Protein AF-A0A835EX97-F1 (afdb_monomer_lite)

Sequence (82 aa):
MFLLYIFRPDRYVALFGEFSYNPTKWRPSVPFENQLKAFQELIDEGKVRYIGVSNETSFGIMEFVHAAKAHGLPKIVSIQNS

Secondary structure (DSSP, 8-state):
--EEEE-S-SS----TT--S--GGG------HHHHHHHHHHHHHTTS-SEEEEES--HHHHHHHHHHHHHHTPPPP-EEE--

Organism: NCBI:txid1010633

Structure (mmCIF, N/CA/C/O backbone):
data_AF-A0A835EX97-F1
#
_entry.id   AF-A0A835EX97-F1
#
loop_
_atom_site.group_PDB
_atom_site.id
_atom_site.type_symbol
_atom_site.label_atom_id
_atom_site.label_alt_id
_atom_site.label_comp_id
_atom_site.label_asym_id
_atom_site.label_entity_id
_atom_site.label_seq_id
_atom_site.pdbx_PDB_ins_code
_atom_site.Cartn_x
_atom_site.Cartn_y
_atom_site.Cartn_z
_atom_site.occupancy
_atom_site.B_iso_or_equiv
_atom_site.auth_seq_id
_atom_site.auth_comp_id
_atom_site.auth_asym_id
_atom_site.auth_atom_id
_atom_site.pdbx_PDB_model_num
ATOM 1 N N . MET A 1 1 ? 4.579 2.519 21.361 1.00 57.47 1 MET A N 1
ATOM 2 C CA . MET A 1 1 ? 4.036 3.013 20.076 1.00 57.47 1 MET A CA 1
ATOM 3 C C . MET A 1 1 ? 4.255 1.911 19.048 1.00 57.47 1 MET A C 1
ATOM 5 O O . MET A 1 1 ? 5.402 1.663 18.720 1.00 57.47 1 MET A O 1
ATOM 9 N N . PHE A 1 2 ? 3.209 1.181 18.641 1.00 86.50 2 PHE A N 1
ATOM 10 C CA . PHE A 1 2 ? 3.335 0.023 17.740 1.00 86.50 2 PHE A CA 1
ATOM 11 C C . PHE A 1 2 ? 3.039 0.449 16.293 1.00 86.50 2 PHE A C 1
ATOM 13 O O . PHE A 1 2 ? 1.877 0.500 15.889 1.00 86.50 2 PHE A O 1
ATOM 20 N N . LEU A 1 3 ? 4.089 0.829 15.559 1.00 93.25 3 LEU A N 1
ATOM 21 C CA . LEU A 1 3 ? 4.058 1.151 14.128 1.00 93.25 3 LEU A CA 1
ATOM 22 C C . LEU A 1 3 ? 4.762 0.027 13.360 1.00 93.25 3 LEU A C 1
ATOM 24 O O . LEU A 1 3 ? 5.918 -0.269 13.656 1.00 93.25 3 LEU A O 1
ATOM 28 N N . LEU A 1 4 ? 4.073 -0.582 12.396 1.00 96.38 4 LEU A N 1
ATOM 29 C CA . LEU A 1 4 ? 4.614 -1.653 11.557 1.00 96.38 4 LEU A CA 1
ATOM 30 C C . LEU A 1 4 ? 4.807 -1.171 10.118 1.00 96.38 4 LEU A C 1
ATOM 32 O O . LEU A 1 4 ? 3.942 -0.494 9.567 1.00 96.38 4 LEU A O 1
ATOM 36 N N . TYR A 1 5 ? 5.931 -1.544 9.509 1.00 96.00 5 TYR A N 1
ATOM 37 C CA . TYR A 1 5 ? 6.269 -1.178 8.137 1.00 96.00 5 TYR A CA 1
ATOM 38 C C . TYR A 1 5 ? 6.228 -2.384 7.201 1.00 96.00 5 TYR A C 1
ATOM 40 O O . TYR A 1 5 ? 6.787 -3.434 7.522 1.00 96.00 5 TYR A O 1
ATOM 48 N N . ILE A 1 6 ? 5.684 -2.200 5.993 1.00 94.81 6 ILE A N 1
ATOM 49 C CA . ILE A 1 6 ? 6.115 -3.019 4.851 1.00 94.81 6 ILE A CA 1
ATOM 50 C C . ILE A 1 6 ? 7.537 -2.589 4.504 1.00 94.81 6 ILE A C 1
ATOM 52 O O . ILE A 1 6 ? 7.755 -1.442 4.126 1.00 94.81 6 ILE A O 1
ATOM 56 N N . PHE A 1 7 ? 8.504 -3.497 4.633 1.00 93.50 7 PHE A N 1
ATOM 57 C CA . PHE A 1 7 ? 9.916 -3.168 4.428 1.00 93.50 7 PHE A CA 1
ATOM 58 C C . PHE A 1 7 ? 10.251 -2.791 2.973 1.00 93.50 7 PHE A C 1
ATOM 60 O O . PHE A 1 7 ? 11.079 -1.911 2.750 1.00 93.50 7 PHE A O 1
ATOM 67 N N . ARG A 1 8 ? 9.635 -3.454 1.983 1.00 92.62 8 ARG A N 1
ATOM 68 C CA . ARG A 1 8 ? 9.804 -3.167 0.547 1.00 92.62 8 ARG A CA 1
ATOM 69 C C . ARG A 1 8 ? 8.543 -3.510 -0.247 1.00 92.62 8 ARG A C 1
ATOM 71 O O . ARG A 1 8 ? 7.823 -4.417 0.168 1.00 92.62 8 ARG A O 1
ATOM 78 N N . PRO A 1 9 ? 8.312 -2.872 -1.406 1.00 95.50 9 PRO A N 1
ATOM 79 C CA . PRO A 1 9 ? 7.198 -3.221 -2.275 1.00 95.50 9 PRO A CA 1
ATOM 80 C C . PRO A 1 9 ? 7.324 -4.662 -2.774 1.00 95.50 9 PRO A C 1
ATOM 82 O O . PRO A 1 9 ? 8.405 -5.101 -3.168 1.00 95.50 9 PRO A O 1
ATOM 85 N N . ASP A 1 10 ? 6.206 -5.384 -2.789 1.00 96.31 10 ASP A N 1
ATOM 86 C CA . ASP A 1 10 ? 6.127 -6.720 -3.392 1.00 96.31 10 ASP A CA 1
ATOM 87 C C . ASP A 1 10 ? 6.314 -6.657 -4.922 1.00 96.31 10 ASP A C 1
ATOM 89 O O . ASP A 1 10 ? 7.071 -7.427 -5.533 1.00 96.31 10 ASP A O 1
ATOM 93 N N . ARG A 1 11 ? 5.682 -5.650 -5.540 1.00 95.69 11 ARG A N 1
ATOM 94 C CA . ARG A 1 11 ? 5.837 -5.329 -6.961 1.00 95.69 11 ARG A CA 1
ATOM 95 C C . ARG A 1 11 ? 7.276 -4.954 -7.296 1.00 95.69 11 ARG A C 1
ATOM 97 O O . ARG A 1 11 ? 8.011 -4.406 -6.476 1.00 95.69 11 ARG A O 1
ATOM 104 N N . TYR A 1 12 ? 7.661 -5.182 -8.548 1.00 96.00 12 TYR A N 1
ATOM 105 C CA . TYR A 1 12 ? 8.923 -4.642 -9.037 1.00 96.00 12 TYR A CA 1
ATOM 106 C C . TYR A 1 12 ? 8.908 -3.106 -8.962 1.00 96.00 12 TYR A C 1
ATOM 108 O O . TYR A 1 12 ? 7.963 -2.446 -9.399 1.00 96.00 12 TYR A O 1
ATOM 116 N N . VAL A 1 13 ? 9.985 -2.565 -8.405 1.00 94.31 13 VAL A N 1
ATOM 117 C CA . VAL A 1 13 ? 10.359 -1.154 -8.383 1.00 94.31 13 VAL A CA 1
ATOM 118 C C . VAL A 1 13 ? 11.866 -1.074 -8.564 1.00 94.31 13 VAL A C 1
ATOM 120 O O . VAL A 1 13 ? 12.597 -1.971 -8.140 1.00 94.31 13 VAL A O 1
ATOM 123 N N . ALA A 1 14 ? 12.324 0.012 -9.174 1.00 92.00 14 ALA A N 1
ATOM 124 C CA . ALA A 1 14 ? 13.732 0.361 -9.157 1.00 92.00 14 ALA A CA 1
ATOM 125 C C . ALA A 1 14 ? 14.112 0.756 -7.720 1.00 92.00 14 ALA A C 1
ATOM 127 O O . ALA A 1 14 ? 13.570 1.720 -7.182 1.00 92.00 14 ALA A O 1
ATOM 128 N N . LEU A 1 15 ? 14.979 -0.031 -7.084 1.00 86.56 15 LEU A N 1
ATOM 129 C CA . LEU A 1 15 ? 15.500 0.213 -5.738 1.00 86.56 15 LEU A CA 1
ATOM 130 C C . LEU A 1 15 ? 17.009 -0.024 -5.713 1.00 86.56 15 LEU A C 1
ATOM 132 O O . LEU A 1 15 ? 17.533 -0.773 -6.532 1.00 86.56 15 LEU A O 1
ATOM 136 N N . PHE A 1 16 ? 17.683 0.577 -4.729 1.00 85.00 16 PHE A N 1
ATOM 137 C CA . PHE A 1 16 ? 19.091 0.318 -4.398 1.00 85.00 16 PHE A CA 1
ATOM 138 C C . PHE A 1 16 ? 20.062 0.499 -5.578 1.00 85.00 16 PHE A C 1
ATOM 140 O O . PHE A 1 16 ? 20.797 -0.415 -5.942 1.00 85.00 16 PHE A O 1
ATOM 147 N N . GLY A 1 17 ? 20.075 1.698 -6.166 1.00 84.62 17 GLY A N 1
ATOM 148 C CA . GLY A 1 17 ? 20.992 2.061 -7.256 1.00 84.62 17 GLY A CA 1
ATOM 149 C C . GLY A 1 17 ? 20.375 1.988 -8.654 1.00 84.62 17 GLY A C 1
ATOM 150 O O . GLY A 1 17 ? 20.976 2.476 -9.607 1.00 84.62 17 GLY A O 1
ATOM 151 N N . GLU A 1 18 ? 19.157 1.454 -8.785 1.00 86.06 18 GLU A N 1
ATOM 152 C CA . GLU A 1 18 ? 18.330 1.637 -9.980 1.00 86.06 18 GLU A CA 1
ATOM 153 C C . GLU A 1 18 ? 17.453 2.892 -9.823 1.00 86.06 18 GLU A C 1
ATOM 155 O O . GLU A 1 18 ? 16.770 3.050 -8.813 1.00 86.06 18 GLU A O 1
ATOM 160 N N . PHE A 1 19 ? 17.437 3.768 -10.834 1.00 85.62 19 PHE A N 1
ATOM 161 C CA . PHE A 1 19 ? 16.661 5.023 -10.814 1.00 85.62 19 PHE A CA 1
ATOM 162 C C . PHE A 1 19 ? 15.442 5.013 -11.739 1.00 85.62 19 PHE A C 1
ATOM 164 O O . PHE A 1 19 ? 14.580 5.882 -11.649 1.00 85.62 19 PHE A O 1
ATOM 171 N N . SER A 1 20 ? 15.376 4.064 -12.672 1.00 91.56 20 SER A N 1
ATOM 172 C CA . SER A 1 20 ? 14.345 4.019 -13.709 1.00 91.56 20 SER A CA 1
ATOM 173 C C . SER A 1 20 ? 13.620 2.688 -13.684 1.00 91.56 20 SER A C 1
ATOM 175 O O . SER A 1 20 ? 14.239 1.627 -13.636 1.00 91.56 20 SER A O 1
ATOM 177 N N . TYR A 1 21 ? 12.293 2.756 -13.734 1.00 92.56 21 TYR A N 1
ATOM 178 C CA . TYR A 1 21 ? 11.455 1.575 -13.832 1.00 92.56 21 TYR A CA 1
ATOM 179 C C . TYR A 1 21 ? 11.688 0.873 -15.173 1.00 92.56 21 TYR A C 1
ATOM 181 O O . TYR A 1 21 ? 11.511 1.485 -16.224 1.00 92.56 21 TYR A O 1
ATOM 189 N N . ASN A 1 22 ? 12.056 -0.408 -15.142 1.00 94.94 22 ASN A N 1
ATOM 190 C CA . ASN A 1 22 ? 12.131 -1.246 -16.334 1.00 94.94 22 ASN A CA 1
ATOM 191 C C . ASN A 1 22 ? 10.852 -2.103 -16.498 1.00 94.94 22 ASN A C 1
ATOM 193 O O . ASN A 1 22 ? 10.683 -3.075 -15.756 1.00 94.94 22 ASN A O 1
ATOM 197 N N . PRO A 1 23 ? 9.985 -1.826 -17.495 1.00 95.38 23 PRO A N 1
ATOM 198 C CA . PRO A 1 23 ? 8.768 -2.605 -17.732 1.00 95.38 23 PRO A CA 1
ATOM 199 C C . PRO A 1 23 ? 9.018 -4.088 -18.015 1.00 95.38 23 PRO A C 1
ATOM 201 O O . PRO A 1 23 ? 8.164 -4.914 -17.711 1.00 95.38 23 PRO A O 1
ATOM 204 N N . THR A 1 24 ? 10.192 -4.461 -18.536 1.00 96.88 24 THR A N 1
ATOM 205 C CA . THR A 1 24 ? 10.520 -5.871 -18.805 1.00 96.88 24 THR A CA 1
ATOM 206 C C . THR A 1 24 ? 10.727 -6.683 -17.527 1.00 96.88 24 THR A C 1
ATOM 208 O O . THR A 1 24 ? 10.724 -7.908 -17.579 1.00 96.88 24 THR A O 1
ATOM 211 N N . LYS A 1 25 ? 10.934 -6.019 -16.382 1.00 95.88 25 LYS A N 1
ATOM 212 C CA . LYS A 1 25 ? 11.044 -6.644 -15.056 1.00 95.88 25 LYS A CA 1
ATOM 213 C C . LYS A 1 25 ? 9.698 -6.686 -14.319 1.00 95.88 25 LYS A C 1
ATOM 215 O O . LYS A 1 25 ? 9.656 -7.088 -13.153 1.00 95.88 25 LYS A O 1
ATOM 220 N N . TRP A 1 26 ? 8.608 -6.255 -14.964 1.00 95.81 26 TRP A N 1
ATOM 221 C CA . TRP A 1 26 ? 7.272 -6.362 -14.391 1.00 95.81 26 TRP A CA 1
ATOM 222 C C . TRP A 1 26 ? 6.944 -7.821 -14.070 1.00 95.81 26 TRP A C 1
ATOM 224 O O . TRP A 1 26 ? 7.275 -8.742 -14.816 1.00 95.81 26 TRP A O 1
ATOM 234 N N . ARG A 1 27 ? 6.274 -8.014 -12.938 1.00 96.19 27 ARG A N 1
ATOM 235 C CA . ARG A 1 27 ? 5.778 -9.308 -12.485 1.00 96.19 27 ARG A CA 1
ATOM 236 C C . ARG A 1 27 ? 4.455 -9.114 -11.745 1.00 96.19 27 ARG A C 1
ATOM 238 O O . ARG A 1 27 ? 4.257 -8.032 -11.181 1.00 96.19 27 ARG A O 1
ATOM 245 N N . PRO A 1 28 ? 3.590 -10.143 -11.698 1.00 96.31 28 PRO A N 1
ATOM 246 C CA . PRO A 1 28 ? 2.434 -10.140 -10.815 1.00 96.31 28 PRO A CA 1
ATOM 247 C C . PRO A 1 28 ? 2.852 -9.843 -9.373 1.00 96.31 28 PRO A C 1
ATOM 249 O O . PRO A 1 28 ? 3.902 -10.299 -8.917 1.00 96.31 28 PRO A O 1
ATOM 252 N N . SER A 1 29 ? 2.024 -9.075 -8.675 1.00 96.88 29 SER A N 1
ATOM 253 C CA . SER A 1 29 ? 2.240 -8.684 -7.285 1.00 96.88 29 SER A CA 1
ATOM 254 C C . SER A 1 29 ? 0.934 -8.725 -6.509 1.00 96.88 29 SER A C 1
ATOM 256 O O . SER A 1 29 ? -0.147 -8.617 -7.093 1.00 96.88 29 SER A O 1
ATOM 258 N N . VAL A 1 30 ? 1.027 -8.825 -5.188 1.00 9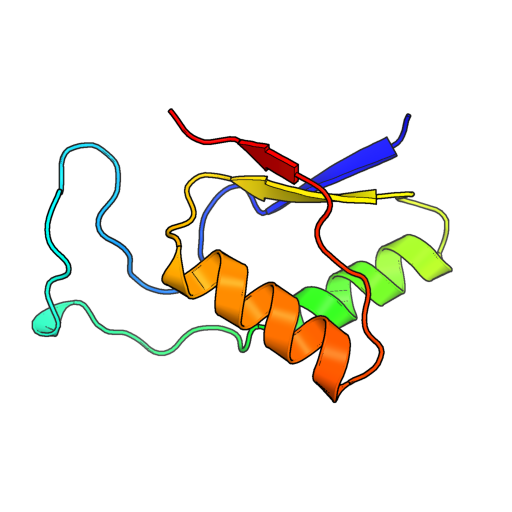7.62 30 VAL A N 1
ATOM 259 C CA . VAL A 1 30 ? -0.126 -8.768 -4.290 1.00 97.62 30 VAL A CA 1
ATOM 260 C C . VAL A 1 30 ? -0.811 -7.397 -4.424 1.00 97.62 30 VAL A C 1
ATOM 262 O O . VAL A 1 30 ? -0.140 -6.372 -4.263 1.00 97.62 30 VAL A O 1
ATOM 265 N N . PRO A 1 31 ? -2.131 -7.336 -4.688 1.00 97.69 31 PRO A N 1
ATOM 266 C CA . PRO A 1 31 ? -2.860 -6.070 -4.765 1.00 97.69 31 PRO A CA 1
ATOM 267 C C . PRO A 1 31 ? -2.732 -5.238 -3.484 1.00 97.69 31 PRO A C 1
ATOM 269 O O . PRO A 1 31 ? -2.737 -5.790 -2.383 1.00 97.69 31 PRO A O 1
ATOM 272 N N . PHE A 1 32 ? -2.679 -3.909 -3.610 1.00 97.94 32 PHE A N 1
ATOM 273 C CA . PHE A 1 32 ? -2.569 -2.994 -2.464 1.00 97.94 32 PHE A CA 1
ATOM 274 C C . PHE A 1 32 ? -3.706 -3.176 -1.449 1.00 97.94 32 PHE A C 1
ATOM 276 O O . PHE A 1 32 ? -3.460 -3.175 -0.246 1.00 97.94 32 PHE A O 1
ATOM 283 N N . GLU A 1 33 ? -4.934 -3.409 -1.925 1.00 98.06 33 GLU A N 1
ATOM 284 C CA . GLU A 1 33 ? -6.090 -3.721 -1.076 1.00 98.06 33 GLU A CA 1
ATOM 285 C C . GLU A 1 33 ? -5.835 -4.959 -0.206 1.00 98.06 33 GLU A C 1
ATOM 287 O O . GLU A 1 33 ? -6.086 -4.935 0.995 1.00 98.06 33 GLU A O 1
ATOM 292 N N . ASN A 1 34 ? -5.279 -6.027 -0.785 1.00 98.25 34 ASN A N 1
ATOM 293 C CA . ASN A 1 34 ? -4.994 -7.259 -0.051 1.00 98.25 34 ASN A CA 1
ATOM 294 C C . ASN A 1 34 ? -3.898 -7.045 0.999 1.00 98.25 34 ASN A C 1
ATOM 296 O O . ASN A 1 34 ? -4.001 -7.567 2.106 1.00 98.25 34 ASN A O 1
ATOM 300 N N . GLN A 1 35 ? -2.882 -6.238 0.682 1.00 98.00 35 GLN A N 1
ATOM 301 C CA . GLN A 1 35 ? -1.852 -5.862 1.653 1.00 98.00 35 GLN A CA 1
ATOM 302 C C . GLN A 1 35 ? -2.452 -5.059 2.822 1.00 98.00 35 GLN A C 1
ATOM 304 O O . GLN A 1 35 ? -2.121 -5.306 3.979 1.00 98.00 35 GLN A O 1
ATOM 309 N N . LEU A 1 36 ? -3.377 -4.133 2.543 1.00 98.12 36 LEU A N 1
ATOM 310 C CA . LEU A 1 36 ? -4.068 -3.361 3.578 1.00 98.12 36 LEU A CA 1
ATOM 311 C C . LEU A 1 36 ? -5.057 -4.196 4.404 1.00 98.12 36 LEU A C 1
ATOM 313 O O . LEU A 1 36 ? -5.182 -3.949 5.600 1.00 98.12 36 LEU A O 1
ATOM 317 N N . LYS A 1 37 ? -5.724 -5.194 3.812 1.00 98.38 37 LYS A N 1
ATOM 318 C CA . LYS A 1 37 ? -6.579 -6.144 4.548 1.00 98.38 37 LYS A CA 1
ATOM 319 C C . LYS A 1 37 ? -5.780 -6.942 5.574 1.00 98.38 37 LYS A C 1
ATOM 321 O O . LYS A 1 37 ? -6.186 -7.007 6.727 1.00 98.38 37 LYS A O 1
ATOM 326 N N . ALA A 1 38 ? -4.604 -7.440 5.193 1.00 97.62 38 ALA A N 1
ATOM 327 C CA . ALA A 1 38 ? -3.714 -8.122 6.131 1.00 97.62 38 ALA A CA 1
ATOM 328 C C . ALA A 1 38 ? -3.296 -7.205 7.298 1.00 97.62 38 ALA A C 1
ATOM 330 O O . ALA A 1 38 ? -3.188 -7.641 8.440 1.00 97.62 38 ALA A O 1
ATOM 331 N N . PHE A 1 39 ? -3.099 -5.909 7.041 1.00 97.69 39 PHE A N 1
ATOM 332 C CA . PHE A 1 39 ? -2.856 -4.949 8.116 1.00 97.69 39 PHE A CA 1
ATOM 333 C C . PHE A 1 39 ? -4.076 -4.661 8.984 1.00 97.69 39 PHE A C 1
ATOM 335 O O . PHE A 1 39 ? -3.909 -4.479 10.188 1.00 97.69 39 PHE A O 1
ATOM 342 N N . GLN A 1 40 ? -5.272 -4.605 8.399 1.00 98.25 40 GLN A N 1
ATOM 343 C CA . GLN A 1 40 ? -6.515 -4.439 9.149 1.00 98.25 40 GLN A CA 1
ATOM 344 C C . GLN A 1 40 ? -6.677 -5.572 10.163 1.00 98.25 40 GLN A C 1
ATOM 346 O O . GLN A 1 40 ? -6.913 -5.287 11.329 1.00 98.25 40 GLN A O 1
ATOM 351 N N . GLU A 1 41 ? -6.423 -6.821 9.764 1.00 98.31 41 GLU A N 1
ATOM 352 C CA . GLU A 1 41 ? -6.454 -7.975 10.674 1.00 98.31 41 GLU A CA 1
ATOM 353 C C . GLU A 1 41 ? -5.503 -7.785 11.869 1.00 98.31 41 GLU A C 1
ATOM 355 O O . GLU A 1 41 ? -5.900 -7.948 13.019 1.00 98.31 41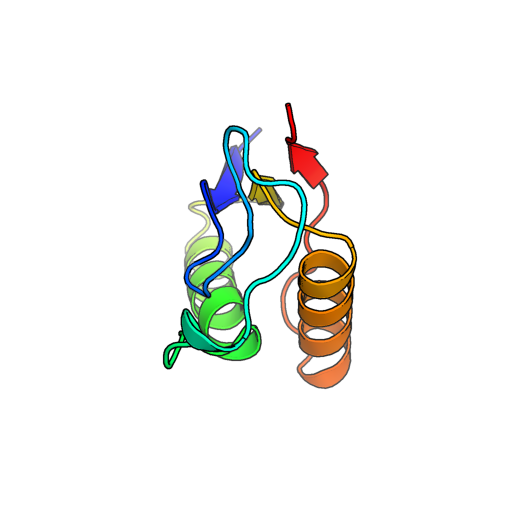 GLU A O 1
ATOM 360 N N . LEU A 1 42 ? -4.262 -7.343 11.628 1.00 97.44 42 LEU A N 1
ATOM 361 C CA . LEU A 1 42 ? -3.297 -7.080 12.705 1.00 97.44 42 LEU A CA 1
ATOM 362 C C . LEU A 1 42 ? -3.710 -5.919 13.626 1.00 97.44 42 LEU A C 1
ATOM 364 O O . LEU A 1 42 ? -3.353 -5.915 14.808 1.00 97.44 42 LEU A O 1
ATOM 368 N N . ILE A 1 43 ? -4.408 -4.915 13.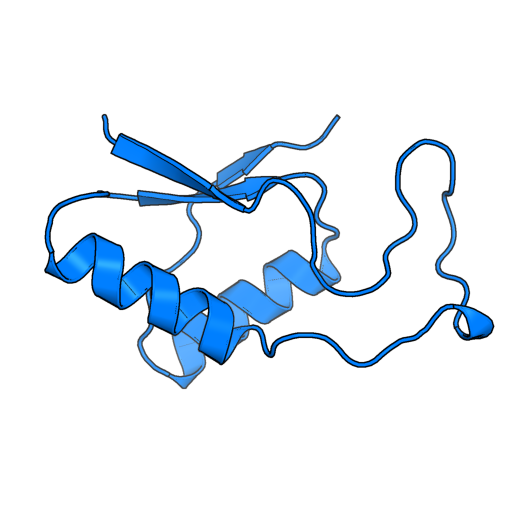089 1.00 97.38 43 ILE A N 1
ATOM 369 C CA . ILE A 1 43 ? -4.957 -3.795 13.866 1.00 97.38 43 ILE A CA 1
ATOM 370 C C . ILE A 1 43 ? -6.135 -4.275 14.717 1.00 97.38 43 ILE A C 1
ATOM 372 O O . ILE A 1 43 ? -6.189 -3.951 15.903 1.00 97.38 43 ILE A O 1
ATOM 376 N N . ASP A 1 44 ? -7.033 -5.074 14.142 1.00 97.69 44 ASP A N 1
ATOM 377 C CA . ASP A 1 44 ? -8.220 -5.613 14.812 1.00 97.69 44 ASP A CA 1
ATOM 378 C C . ASP A 1 44 ? -7.839 -6.569 15.949 1.00 97.69 44 ASP A C 1
ATOM 380 O O . ASP A 1 44 ? -8.439 -6.547 17.022 1.00 97.69 44 ASP A O 1
ATOM 384 N N . GLU A 1 45 ? -6.770 -7.345 15.761 1.00 97.88 45 GLU A N 1
ATOM 385 C CA . GLU A 1 45 ? -6.158 -8.178 16.801 1.00 97.88 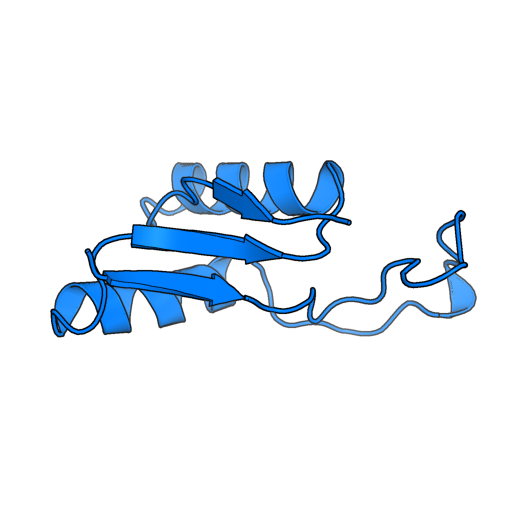45 GLU A CA 1
ATOM 386 C C . GLU A 1 45 ? -5.401 -7.367 17.873 1.00 97.88 45 GLU A C 1
ATOM 388 O O . GLU A 1 45 ? -4.892 -7.934 18.842 1.00 97.88 45 GLU A O 1
ATOM 393 N N . GLY A 1 46 ? -5.270 -6.047 17.707 1.00 96.81 46 GLY A N 1
ATOM 394 C CA . GLY A 1 46 ? -4.569 -5.163 18.639 1.00 96.81 46 GLY A CA 1
ATOM 395 C C . GLY A 1 46 ? -3.043 -5.308 18.633 1.00 96.81 46 GLY A C 1
ATOM 396 O O . GLY A 1 46 ? -2.376 -4.785 19.529 1.00 96.81 46 GLY A O 1
ATOM 397 N N . LYS A 1 47 ? -2.464 -5.996 17.637 1.00 97.12 47 LYS A N 1
ATOM 398 C CA . LYS A 1 47 ? -1.010 -6.223 17.530 1.00 97.12 47 LYS A CA 1
ATOM 399 C C . LYS A 1 47 ? -0.260 -4.967 17.096 1.00 97.12 47 LYS A C 1
ATOM 401 O O . LYS A 1 47 ? 0.884 -4.754 17.500 1.00 97.12 47 LYS A O 1
ATOM 406 N N . VAL A 1 48 ? -0.888 -4.136 16.266 1.00 96.75 48 VAL A N 1
ATOM 407 C CA . VAL A 1 48 ? -0.312 -2.885 15.757 1.00 96.75 48 VAL A CA 1
ATOM 408 C C . VAL A 1 48 ? -1.334 -1.759 15.836 1.00 96.75 48 VAL A C 1
ATOM 410 O O . VAL A 1 48 ? -2.536 -1.990 15.772 1.00 96.75 48 VAL A O 1
ATOM 413 N N . ARG A 1 49 ? -0.859 -0.519 15.986 1.00 95.81 49 ARG A N 1
ATOM 414 C CA . ARG A 1 49 ? -1.729 0.668 16.050 1.00 95.81 49 ARG A CA 1
ATOM 415 C C . ARG A 1 49 ? -1.688 1.494 14.772 1.00 95.81 49 ARG A C 1
ATOM 417 O O . ARG A 1 49 ? -2.674 2.127 14.416 1.00 95.81 49 ARG A O 1
ATOM 424 N N . TYR A 1 50 ? -0.533 1.517 14.120 1.00 97.31 50 TYR A N 1
ATOM 425 C CA . TYR A 1 50 ? -0.294 2.291 12.912 1.00 97.31 50 TYR A CA 1
ATOM 426 C C . TYR A 1 50 ? 0.497 1.461 11.910 1.00 97.31 50 TYR A C 1
ATOM 428 O O . TYR A 1 50 ? 1.258 0.568 12.295 1.00 97.31 50 TYR A O 1
ATOM 436 N N . ILE A 1 51 ? 0.352 1.807 10.634 1.00 97.94 51 ILE A N 1
ATOM 437 C CA . ILE A 1 51 ? 1.062 1.159 9.534 1.00 97.94 51 ILE A CA 1
ATOM 438 C C . ILE A 1 51 ? 1.806 2.183 8.679 1.00 97.94 51 ILE A C 1
ATOM 440 O O . ILE A 1 51 ? 1.366 3.324 8.511 1.00 97.94 51 ILE A O 1
ATOM 444 N N . GLY A 1 52 ? 2.937 1.762 8.134 1.00 97.56 52 GLY A N 1
ATOM 445 C CA . GLY A 1 52 ? 3.764 2.541 7.227 1.00 97.56 52 GLY A CA 1
ATOM 446 C C . GLY A 1 52 ? 4.357 1.671 6.126 1.00 97.56 52 GLY A C 1
ATOM 447 O O . GLY A 1 52 ? 4.213 0.446 6.110 1.00 97.56 52 GLY A O 1
ATOM 448 N N . VAL A 1 53 ? 5.047 2.314 5.195 1.00 97.56 53 VAL A N 1
ATOM 449 C CA . VAL A 1 53 ? 5.763 1.643 4.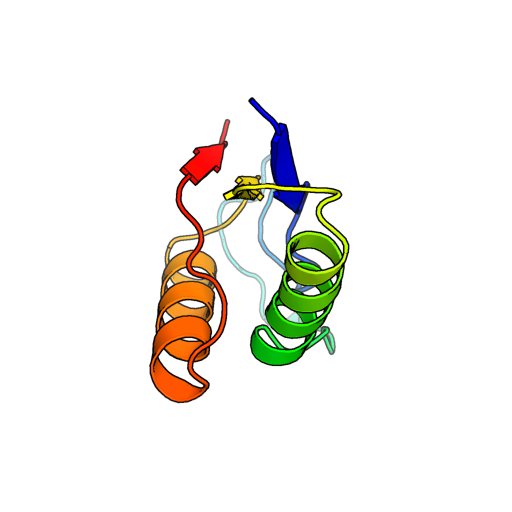102 1.00 97.56 53 VAL A CA 1
ATOM 450 C C . VAL A 1 53 ? 7.212 2.099 4.064 1.00 97.56 53 VAL A C 1
ATOM 452 O O . VAL A 1 53 ? 7.554 3.175 4.552 1.00 97.56 53 VAL A O 1
ATOM 455 N N . SER A 1 54 ? 8.084 1.278 3.506 1.00 96.75 54 SER A N 1
ATOM 456 C CA . SER A 1 54 ? 9.492 1.596 3.333 1.00 96.75 54 SER A CA 1
ATOM 457 C C . SER A 1 54 ? 9.931 1.235 1.925 1.00 96.75 54 SER A C 1
ATOM 459 O O . SER A 1 54 ? 9.402 0.298 1.320 1.00 96.75 54 SER A O 1
ATOM 461 N N . ASN A 1 55 ? 10.879 2.010 1.397 1.00 94.88 55 ASN A N 1
ATOM 462 C CA . ASN A 1 55 ? 11.390 1.861 0.037 1.00 94.88 55 ASN A CA 1
ATOM 463 C C . ASN A 1 55 ? 10.269 1.896 -1.016 1.00 94.88 55 ASN A C 1
ATOM 465 O O . ASN A 1 55 ? 10.301 1.142 -1.988 1.00 94.88 55 ASN A O 1
ATOM 4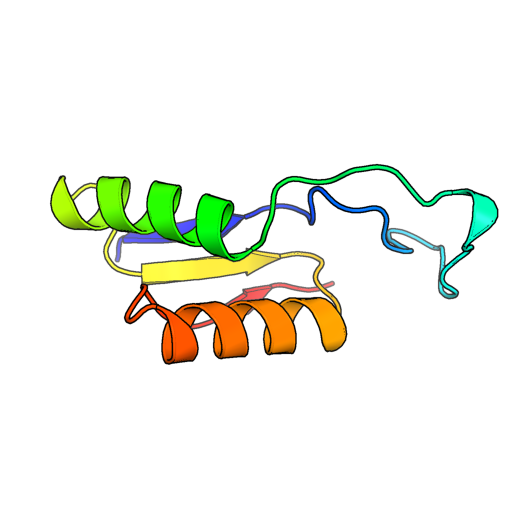69 N N . GLU A 1 56 ? 9.253 2.738 -0.810 1.00 95.44 56 GLU A N 1
ATOM 470 C CA . GLU A 1 56 ? 8.197 2.943 -1.801 1.00 95.44 56 GLU A CA 1
ATOM 471 C C . GLU A 1 56 ? 8.454 4.200 -2.645 1.00 95.44 56 GLU A C 1
ATOM 473 O O . GLU A 1 56 ? 9.208 5.107 -2.301 1.00 95.44 56 GLU A O 1
ATOM 478 N N . THR A 1 57 ? 7.771 4.247 -3.772 1.00 94.94 57 THR A N 1
ATOM 479 C CA . THR A 1 57 ? 7.685 5.331 -4.742 1.00 94.94 57 THR A CA 1
ATOM 480 C C . THR A 1 57 ? 6.384 6.109 -4.547 1.00 94.94 57 THR A C 1
ATOM 482 O O . THR A 1 57 ? 5.418 5.594 -3.978 1.00 94.94 57 THR A O 1
ATOM 485 N N . SER A 1 58 ? 6.303 7.316 -5.111 1.00 95.19 58 SER A N 1
ATOM 486 C CA . SER A 1 58 ? 5.077 8.127 -5.095 1.00 95.19 58 SER A CA 1
ATOM 487 C C . SER A 1 58 ? 3.861 7.386 -5.659 1.00 95.19 58 SER A C 1
ATOM 489 O O . SER A 1 58 ? 2.766 7.539 -5.128 1.00 95.19 58 SER A O 1
ATOM 491 N N . PHE A 1 59 ? 4.050 6.543 -6.682 1.00 95.75 59 PHE A N 1
ATOM 492 C CA . PHE A 1 59 ? 2.986 5.696 -7.226 1.00 95.75 59 PHE A CA 1
ATOM 493 C C . PHE A 1 59 ? 2.427 4.751 -6.161 1.00 95.75 59 PHE A C 1
ATOM 495 O O . PHE A 1 59 ? 1.239 4.793 -5.870 1.00 95.75 59 PHE A O 1
ATOM 502 N N . GLY A 1 60 ? 3.286 3.960 -5.516 1.00 97.06 60 GLY A N 1
ATOM 503 C CA . GLY A 1 60 ? 2.841 3.017 -4.493 1.00 97.06 60 GLY A CA 1
ATOM 504 C C . GLY A 1 60 ? 2.167 3.696 -3.302 1.00 97.06 60 GLY A C 1
ATOM 505 O O . GLY A 1 60 ? 1.137 3.223 -2.836 1.00 97.06 60 GLY A O 1
ATOM 506 N N . ILE A 1 61 ? 2.682 4.851 -2.858 1.00 97.75 61 ILE A N 1
ATOM 507 C CA . ILE A 1 61 ? 2.036 5.663 -1.812 1.00 97.75 61 ILE A CA 1
ATOM 508 C C . ILE A 1 61 ? 0.608 6.039 -2.225 1.00 97.75 61 ILE A C 1
ATOM 510 O O . ILE A 1 61 ? -0.324 5.870 -1.439 1.00 97.75 61 ILE A O 1
ATOM 514 N N . MET A 1 62 ? 0.429 6.547 -3.446 1.00 98.25 62 MET A N 1
ATOM 515 C CA . MET A 1 62 ? -0.883 6.970 -3.935 1.00 98.25 62 MET A CA 1
ATOM 516 C C . MET A 1 62 ? -1.840 5.792 -4.115 1.00 98.25 62 MET A C 1
ATOM 518 O O . MET A 1 62 ? -3.013 5.931 -3.780 1.00 98.25 62 MET A O 1
ATOM 522 N N . GLU A 1 63 ? -1.345 4.633 -4.544 1.00 98.31 63 GLU A N 1
ATOM 523 C CA . GLU A 1 63 ? -2.139 3.406 -4.637 1.00 98.31 63 GLU A CA 1
ATOM 524 C C . GLU A 1 63 ? -2.598 2.912 -3.257 1.00 98.31 63 GLU A C 1
ATOM 526 O O . GLU A 1 63 ? -3.773 2.591 -3.080 1.00 98.31 63 GLU A O 1
ATOM 531 N N . PHE A 1 64 ? -1.729 2.934 -2.238 1.00 98.38 64 PHE A N 1
ATOM 532 C CA . PHE A 1 64 ? -2.130 2.634 -0.857 1.00 98.38 64 PHE A CA 1
ATOM 533 C C . PHE A 1 64 ? -3.191 3.614 -0.343 1.00 98.38 64 PHE A C 1
ATOM 535 O O . PHE A 1 64 ? -4.177 3.199 0.264 1.00 98.38 64 PHE A O 1
ATOM 542 N N . VAL A 1 65 ? -3.021 4.917 -0.592 1.00 98.19 65 VAL A N 1
ATOM 543 C CA . VAL A 1 65 ? -4.004 5.940 -0.197 1.00 98.19 65 VAL A CA 1
ATOM 544 C C . VAL A 1 65 ? -5.335 5.737 -0.923 1.00 98.19 65 VAL A C 1
ATOM 546 O O . VAL A 1 65 ? -6.396 5.869 -0.308 1.00 98.19 65 VAL A O 1
ATOM 549 N N . HIS A 1 66 ? -5.291 5.409 -2.214 1.00 98.44 66 HIS A N 1
ATOM 550 C CA . HIS A 1 66 ? -6.475 5.135 -3.014 1.00 98.44 66 HIS A CA 1
ATOM 551 C C . HIS A 1 66 ? -7.218 3.900 -2.497 1.00 98.44 66 HIS A C 1
ATOM 553 O O . HIS A 1 66 ? -8.409 4.001 -2.209 1.00 98.44 66 HIS A O 1
ATOM 559 N N . ALA A 1 67 ? -6.519 2.781 -2.293 1.00 98.25 67 ALA A N 1
ATOM 560 C CA . ALA A 1 67 ? -7.101 1.546 -1.774 1.00 98.25 67 ALA A CA 1
ATOM 561 C C . ALA A 1 67 ? -7.708 1.740 -0.373 1.00 98.25 67 ALA A C 1
ATOM 563 O O . ALA A 1 67 ? -8.837 1.317 -0.125 1.00 98.25 67 ALA A O 1
ATOM 564 N N . ALA A 1 68 ? -7.015 2.458 0.519 1.00 98.44 68 ALA A N 1
ATOM 565 C CA . ALA A 1 68 ? -7.543 2.811 1.837 1.00 98.44 68 ALA A CA 1
ATOM 566 C C . ALA A 1 68 ? -8.873 3.576 1.730 1.00 98.44 68 ALA A C 1
ATOM 568 O O . ALA A 1 68 ? -9.852 3.229 2.387 1.00 98.44 68 ALA A O 1
ATOM 569 N N . LYS A 1 69 ? -8.935 4.584 0.850 1.00 98.31 69 LYS A N 1
ATOM 570 C CA . LYS A 1 69 ? -10.144 5.392 0.642 1.00 98.31 69 LYS A CA 1
ATOM 571 C C . LYS A 1 69 ? -11.280 4.600 -0.011 1.00 98.31 69 LYS A C 1
ATOM 573 O O . LYS A 1 69 ? -12.423 4.750 0.405 1.00 98.31 69 LYS A O 1
ATOM 578 N N . ALA A 1 70 ? -10.981 3.812 -1.040 1.00 98.25 70 ALA A N 1
ATOM 579 C CA . ALA A 1 70 ? -11.982 3.099 -1.830 1.00 98.25 70 ALA A CA 1
ATOM 580 C C . ALA A 1 70 ? -12.654 1.964 -1.043 1.00 98.25 70 ALA A C 1
ATOM 582 O O . ALA A 1 70 ? -13.845 1.725 -1.221 1.00 98.25 70 ALA A O 1
ATOM 583 N N . HIS A 1 71 ? -11.908 1.307 -0.151 1.00 97.25 71 HIS A N 1
ATOM 584 C CA . HIS A 1 71 ? -12.370 0.118 0.570 1.00 97.25 71 HIS A CA 1
ATOM 585 C C . HIS A 1 71 ? -12.573 0.345 2.075 1.00 97.25 71 HIS A C 1
ATOM 587 O O . HIS A 1 71 ? -12.901 -0.596 2.789 1.00 97.25 71 HIS A O 1
ATOM 593 N N . GLY A 1 72 ? -12.374 1.572 2.573 1.00 97.81 72 GLY A N 1
ATOM 594 C CA . GLY A 1 72 ? -12.473 1.876 4.006 1.00 97.81 72 GLY A CA 1
ATOM 595 C C . GLY A 1 72 ? -11.402 1.177 4.853 1.00 97.81 72 GLY A C 1
ATOM 596 O O . GLY A 1 72 ? -11.656 0.852 6.007 1.00 97.81 72 GLY A O 1
ATOM 597 N N . LEU A 1 73 ? -10.228 0.924 4.270 1.00 98.31 73 LEU A N 1
ATOM 598 C CA . LEU A 1 73 ? -9.114 0.212 4.901 1.00 98.31 73 LEU A CA 1
ATOM 599 C C . LEU A 1 73 ? -8.153 1.175 5.631 1.00 98.31 73 LEU A C 1
ATOM 601 O O . LEU A 1 73 ? -8.209 2.392 5.414 1.00 98.31 73 LEU A O 1
ATOM 605 N N . PRO A 1 74 ? -7.235 0.662 6.476 1.00 97.94 74 PRO A N 1
ATOM 606 C CA . PRO A 1 74 ? -6.309 1.491 7.234 1.00 97.94 74 PRO A CA 1
ATOM 607 C C . PRO A 1 74 ? -5.431 2.348 6.325 1.00 97.94 74 PRO A C 1
ATOM 609 O O . PRO A 1 74 ? -4.893 1.889 5.318 1.00 97.94 74 PRO A O 1
ATOM 612 N N . LYS A 1 75 ? -5.237 3.609 6.711 1.00 97.88 75 LYS A N 1
ATOM 613 C CA . LYS A 1 75 ? -4.370 4.539 5.986 1.00 97.88 75 LYS A CA 1
ATOM 614 C C . LYS A 1 75 ? -2.928 4.422 6.482 1.00 97.88 75 LYS A C 1
ATOM 616 O O . LYS A 1 75 ? -2.683 4.488 7.686 1.00 97.88 75 LYS A O 1
ATOM 621 N N . ILE A 1 76 ? -1.972 4.343 5.555 1.00 97.88 76 ILE A N 1
ATOM 622 C CA . ILE A 1 76 ? -0.546 4.482 5.884 1.00 97.88 76 ILE A CA 1
ATOM 623 C C . ILE A 1 76 ? -0.259 5.882 6.442 1.00 97.88 76 ILE A C 1
ATOM 625 O O . ILE A 1 76 ? -0.733 6.885 5.902 1.00 97.88 76 ILE A O 1
ATOM 629 N N . VAL A 1 77 ? 0.506 5.960 7.532 1.00 97.56 77 VAL A N 1
ATOM 630 C CA . VAL A 1 77 ? 0.781 7.234 8.229 1.00 97.56 77 VAL A CA 1
ATOM 631 C C . VAL A 1 77 ? 2.216 7.720 8.067 1.00 97.56 77 VAL A C 1
ATOM 633 O O . VAL A 1 77 ? 2.515 8.864 8.398 1.00 97.56 77 VAL A O 1
ATOM 636 N N . SER A 1 78 ? 3.105 6.872 7.553 1.00 97.38 78 SER A N 1
ATOM 637 C CA . SER A 1 78 ? 4.510 7.204 7.351 1.00 97.38 78 SER A CA 1
ATOM 638 C C . SER A 1 78 ? 5.117 6.454 6.168 1.00 97.38 78 SER A C 1
ATOM 640 O O . SER A 1 78 ? 4.675 5.364 5.789 1.00 97.38 78 SER A O 1
ATOM 642 N N . ILE A 1 79 ? 6.174 7.051 5.619 1.00 96.69 79 ILE A N 1
ATOM 643 C CA . ILE A 1 79 ? 7.106 6.398 4.708 1.00 96.69 79 ILE A CA 1
ATOM 644 C C . ILE A 1 79 ? 8.531 6.523 5.252 1.00 96.69 79 ILE A C 1
ATOM 646 O O . ILE A 1 79 ? 8.926 7.595 5.706 1.00 96.69 79 ILE A O 1
ATOM 650 N N . GLN A 1 80 ? 9.295 5.433 5.194 1.00 95.75 80 GLN A N 1
ATOM 651 C CA . GLN A 1 80 ? 10.725 5.409 5.495 1.00 95.75 80 GLN A CA 1
ATOM 652 C C . GLN A 1 80 ? 11.514 5.072 4.223 1.00 95.75 80 GLN A C 1
ATOM 654 O O . GLN A 1 80 ? 11.607 3.906 3.835 1.00 95.75 80 GLN A O 1
ATOM 659 N N . ASN A 1 81 ? 12.102 6.088 3.597 1.00 87.06 81 ASN A N 1
ATOM 660 C CA . ASN A 1 81 ? 12.991 5.939 2.444 1.00 87.06 81 ASN A CA 1
ATOM 661 C C . ASN A 1 81 ? 14.428 6.335 2.807 1.00 87.06 81 ASN A C 1
ATOM 663 O O . ASN A 1 81 ? 14.635 7.105 3.746 1.00 87.06 81 ASN A O 1
ATOM 667 N N . SER A 1 82 ? 15.389 5.793 2.055 1.00 67.50 82 SER A N 1
ATOM 668 C CA . SER A 1 82 ? 16.799 6.199 2.063 1.00 67.50 82 SER A CA 1
ATOM 669 C C . SER A 1 82 ? 17.139 7.023 0.832 1.00 67.50 82 SER A C 1
ATOM 671 O O . SER A 1 82 ? 16.434 6.871 -0.190 1.00 67.50 82 SER A O 1
#

pLDDT: mean 94.94, std 6.2, range [57.47, 98.44]

Radius of gyration: 13.15 Å; chains: 1; bounding box: 34×18×39 Å

Foldseek 3Di:
DFEEEAAEAQFDDQDDPGDDDDPVRGDDGDQLLNVQVVVQVCVVVVVGPAYAYEPDDPVSLVSNVVSCVVPVTGHHDDYHYD

InterPro domains:
  IPR023210 NADP-dependent oxidoreductase domain [PF00248] (26-82)
  IPR036812 NAD(P)-dependent oxidoreductase domain superfamily [G3DSA:3.20.20.100] (2-82)
  IPR036812 NAD(P)-dependent oxidoreductase domain superfamily [SSF51430] (3-81)
  IPR050523 Aldo/Keto Reductase Detoxification and Biosynthesis [PTHR43364] (3-82)